Protein AF-A0A8T7BQ58-F1 (afdb_monomer)

Secondary structure (DSSP, 8-state):
--HHHHHHHHHHHHHHHHTTSS-HHHHHHHHHHHHHHHHHHHH---GGG--S---SSSHHHHHHHHHHTTSS---

Solvent-accessible surface area (backbone atoms only — not comparable to full-atom values): 4812 Å² total; per-residue (Å²): 132,63,73,76,55,54,58,51,50,53,50,50,52,51,50,37,40,78,70,65,73,43,54,72,68,55,46,50,54,55,52,47,57,54,49,55,50,49,41,32,74,77,68,68,46,69,82,87,76,61,95,69,88,83,85,80,66,66,64,67,57,56,57,60,59,58,66,69,69,71,78,74,87,85,133

Sequence (75 aa):
MSEASYSLMLRNLSNDFYHNHIDFDEYRAQRKIILDKIDKELNGRDAAESEGEDELSSSAFMQTVSFYNSTEIDQ

Nearest PDB structures (foldseek):
  7oqy-assembly1_Q  TM=9.814E-01  e=2.450E+00  Sulfolobus acidocaldarius DSM 639
  3d36-assembly1_A  TM=5.439E-01  e=5.843E+00  Geobacillus stearothermophilus 10
  8qx8-assembly1_A  TM=3.677E-01  e=9.332E+00  Saccharomyces cerevisiae

Foldseek 3Di:
DDP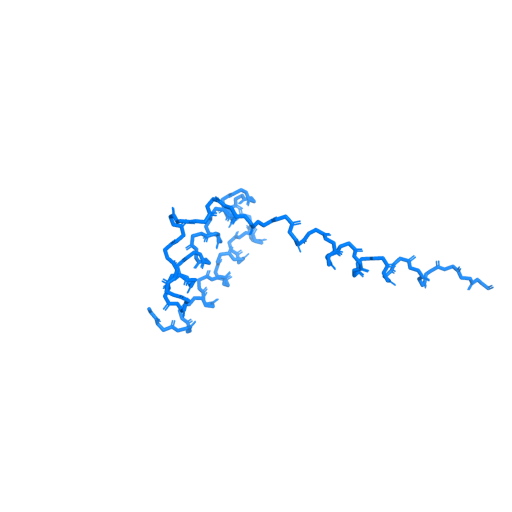VVLVVQLVVLVVCVVVVVDDPVVSVVSNVVSVCVVCCVPVVDNPPPPPDDDPPPPVVVVVVVVVVVPPPDDD

Radius of gyration: 17.56 Å; Cα contacts (8 Å, |Δi|>4): 23; chains: 1; bounding box: 36×48×36 Å

pLDDT: mean 74.8, std 20.07, range [42.91, 97.5]

Mean predicted aligned error: 14.68 Å

Structure (mmCIF, N/CA/C/O backbone):
data_AF-A0A8T7BQ58-F1
#
_entry.id   AF-A0A8T7BQ58-F1
#
loop_
_atom_site.group_PDB
_atom_site.id
_atom_site.type_symbol
_atom_site.label_atom_id
_atom_site.label_alt_id
_atom_site.label_comp_id
_atom_site.label_asym_id
_atom_site.label_entity_id
_atom_site.label_seq_id
_atom_site.pdbx_PDB_ins_code
_atom_site.Cartn_x
_atom_site.Cartn_y
_atom_site.Cartn_z
_atom_site.occupancy
_atom_site.B_iso_or_equiv
_atom_site.auth_seq_id
_atom_site.auth_comp_id
_atom_site.auth_asym_id
_atom_site.auth_atom_id
_atom_site.pdbx_PDB_model_num
ATOM 1 N N . MET A 1 1 ? -3.460 -5.969 14.147 1.00 54.41 1 MET A N 1
ATOM 2 C CA . MET A 1 1 ? -2.019 -5.716 14.428 1.00 54.41 1 MET A CA 1
ATOM 3 C C . MET A 1 1 ? -1.852 -4.263 14.888 1.00 54.41 1 MET A C 1
ATOM 5 O O . MET A 1 1 ? -2.828 -3.535 14.799 1.00 54.41 1 MET A O 1
ATOM 9 N N . SER A 1 2 ? -0.713 -3.811 15.443 1.00 61.44 2 SER A N 1
ATOM 10 C CA . SER A 1 2 ? -0.601 -2.385 15.828 1.00 61.44 2 SER A CA 1
ATOM 11 C C . SER A 1 2 ? -0.419 -1.500 14.589 1.00 61.44 2 SER A C 1
ATOM 13 O O . SER A 1 2 ? 0.228 -1.903 13.625 1.00 61.44 2 SER A O 1
ATOM 15 N N . GLU A 1 3 ? -0.981 -0.294 14.612 1.00 61.09 3 GLU A N 1
ATOM 16 C CA . GLU A 1 3 ? -0.953 0.702 13.527 1.00 61.09 3 GLU A CA 1
ATOM 17 C C . GLU A 1 3 ? 0.471 1.008 13.013 1.00 61.09 3 GLU A C 1
ATOM 19 O O . GLU A 1 3 ? 0.699 1.191 11.815 1.00 61.09 3 GLU A O 1
ATOM 24 N N . ALA A 1 4 ? 1.467 0.938 13.903 1.00 70.50 4 ALA A N 1
ATOM 25 C CA . ALA A 1 4 ? 2.885 1.072 13.569 1.00 70.50 4 ALA A CA 1
ATOM 26 C C . ALA A 1 4 ? 3.405 -0.024 12.613 1.00 70.50 4 ALA A C 1
ATOM 28 O O . ALA A 1 4 ? 4.412 0.169 11.935 1.00 70.50 4 ALA A O 1
ATOM 29 N N . SER A 1 5 ? 2.725 -1.170 12.534 1.00 86.44 5 SER A N 1
ATOM 30 C CA . SER A 1 5 ? 3.093 -2.271 11.643 1.00 86.44 5 SER A CA 1
ATOM 31 C C . SER A 1 5 ? 2.727 -1.988 10.186 1.00 86.44 5 SER A C 1
ATOM 33 O O . SER A 1 5 ? 3.480 -2.360 9.287 1.00 86.44 5 SER A O 1
ATOM 35 N N . TYR A 1 6 ? 1.593 -1.332 9.927 1.00 90.94 6 TYR A N 1
ATOM 36 C CA . TYR A 1 6 ? 1.113 -1.113 8.559 1.00 90.94 6 TYR A CA 1
ATOM 37 C C . TYR A 1 6 ? 1.885 -0.020 7.833 1.00 90.94 6 TYR A C 1
ATOM 39 O O . TYR A 1 6 ? 2.221 -0.169 6.657 1.00 90.94 6 TYR A O 1
ATOM 47 N N . SER A 1 7 ? 2.232 1.050 8.547 1.00 90.94 7 SER A N 1
ATOM 48 C CA . SER A 1 7 ? 3.080 2.111 8.006 1.00 90.94 7 SER A CA 1
ATOM 49 C C . SER A 1 7 ? 4.458 1.577 7.597 1.00 90.94 7 SER A C 1
ATOM 51 O O . SER A 1 7 ? 4.963 1.938 6.533 1.00 90.94 7 SER A O 1
ATOM 53 N N . LEU A 1 8 ? 5.034 0.653 8.375 1.00 94.31 8 LEU A N 1
ATOM 54 C CA . LEU A 1 8 ? 6.295 -0.009 8.038 1.00 94.31 8 LEU A CA 1
ATOM 55 C C . LEU A 1 8 ? 6.168 -0.915 6.803 1.00 94.31 8 LEU A C 1
ATOM 57 O O . LEU A 1 8 ? 7.035 -0.871 5.932 1.00 94.31 8 LEU A O 1
ATOM 61 N N . MET A 1 9 ? 5.078 -1.682 6.689 1.00 93.88 9 MET A N 1
ATOM 62 C CA . MET A 1 9 ? 4.811 -2.514 5.508 1.00 93.88 9 MET A CA 1
ATOM 63 C C . MET A 1 9 ? 4.692 -1.672 4.232 1.00 93.88 9 MET A C 1
ATOM 65 O O . MET A 1 9 ? 5.349 -1.976 3.240 1.00 93.88 9 MET A O 1
ATOM 69 N N . LEU A 1 10 ? 3.915 -0.583 4.262 1.00 95.06 10 LEU A N 1
ATOM 70 C CA . LEU A 1 10 ? 3.768 0.323 3.115 1.00 95.06 10 LEU A CA 1
ATOM 71 C C . LEU A 1 10 ? 5.087 1.007 2.747 1.00 95.06 10 LEU A C 1
ATOM 73 O O . LEU A 1 10 ? 5.380 1.190 1.562 1.00 95.06 10 LEU A O 1
ATOM 77 N N . ARG A 1 11 ? 5.897 1.371 3.747 1.00 95.81 11 ARG A N 1
ATOM 78 C CA . ARG A 1 11 ? 7.207 1.980 3.509 1.00 95.81 11 ARG A CA 1
ATOM 79 C C . ARG A 1 11 ? 8.168 1.005 2.838 1.00 95.81 11 ARG A C 1
ATOM 81 O O . ARG A 1 11 ? 8.827 1.396 1.881 1.00 95.81 11 ARG A O 1
ATOM 88 N N . ASN A 1 12 ? 8.225 -0.241 3.304 1.00 96.19 12 ASN A N 1
ATOM 89 C CA . ASN A 1 12 ? 9.071 -1.271 2.698 1.00 96.19 12 ASN A CA 1
ATOM 90 C C . ASN A 1 12 ? 8.615 -1.590 1.273 1.00 96.19 12 ASN A C 1
ATOM 92 O O . ASN A 1 12 ? 9.430 -1.562 0.363 1.00 96.19 12 ASN A O 1
ATOM 96 N N . LEU A 1 13 ? 7.308 -1.749 1.062 1.00 96.38 13 LEU A N 1
ATOM 97 C CA . LEU A 1 13 ? 6.748 -1.981 -0.266 1.00 96.38 13 LEU A CA 1
ATOM 98 C C . LEU A 1 13 ? 7.096 -0.851 -1.252 1.00 96.38 13 LEU A C 1
ATOM 100 O O . LEU A 1 13 ? 7.450 -1.095 -2.402 1.00 96.38 13 LEU A O 1
ATOM 104 N N . SER A 1 14 ? 7.014 0.401 -0.791 1.00 95.94 14 SER A N 1
ATOM 105 C CA . SER A 1 14 ? 7.412 1.558 -1.602 1.00 95.94 14 SER A CA 1
ATOM 106 C C . SER A 1 14 ? 8.909 1.528 -1.904 1.00 95.94 14 SER A C 1
ATOM 108 O O . SER A 1 14 ? 9.316 1.815 -3.025 1.00 95.94 14 SER A O 1
ATOM 110 N N . ASN A 1 15 ? 9.727 1.164 -0.915 1.00 97.50 15 ASN A N 1
ATOM 111 C CA . ASN A 1 15 ? 11.169 1.030 -1.076 1.00 97.50 15 ASN A CA 1
ATOM 112 C C . ASN A 1 15 ? 11.519 -0.011 -2.146 1.00 97.50 15 ASN A C 1
ATOM 114 O O . ASN A 1 15 ? 12.334 0.275 -3.020 1.00 97.50 15 ASN A O 1
ATOM 118 N N . ASP A 1 16 ? 10.864 -1.169 -2.109 1.00 96.56 16 ASP A N 1
ATOM 119 C CA . ASP A 1 16 ? 11.079 -2.257 -3.062 1.00 96.56 16 ASP A CA 1
ATOM 120 C C . ASP A 1 16 ? 10.722 -1.828 -4.489 1.00 96.56 16 ASP A C 1
ATOM 122 O O . ASP A 1 16 ? 11.482 -2.084 -5.423 1.00 96.56 16 ASP A O 1
ATOM 126 N N . PHE A 1 17 ? 9.624 -1.087 -4.659 1.00 96.81 17 PHE A N 1
ATOM 127 C CA . PHE A 1 17 ? 9.242 -0.536 -5.959 1.00 96.81 17 PHE A CA 1
ATOM 128 C C . PHE A 1 17 ? 10.247 0.506 -6.477 1.00 96.81 17 PHE A C 1
ATOM 130 O O . PHE A 1 17 ? 10.713 0.401 -7.609 1.00 96.81 17 PHE A O 1
ATOM 137 N N . TYR A 1 18 ? 10.647 1.485 -5.657 1.00 97.12 18 TYR A N 1
ATOM 138 C CA . TYR A 1 18 ? 11.592 2.527 -6.091 1.00 97.12 18 TYR A CA 1
ATOM 139 C C . TYR A 1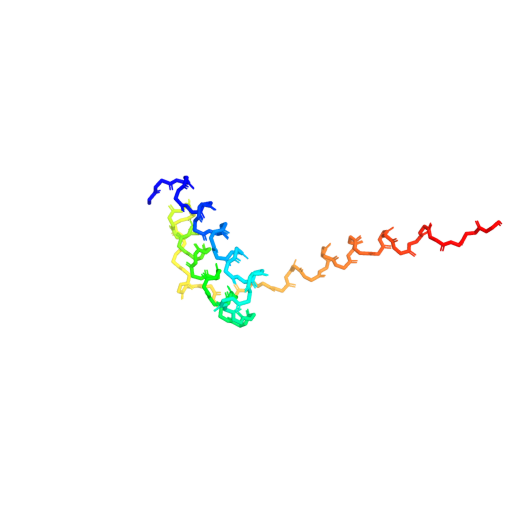 18 ? 13.006 2.000 -6.374 1.00 97.12 18 TYR A C 1
ATOM 141 O O . TYR A 1 18 ? 13.739 2.614 -7.149 1.00 97.12 18 TYR A O 1
ATOM 149 N N . HIS A 1 19 ? 13.383 0.866 -5.781 1.00 97.44 19 HIS A N 1
ATOM 150 C CA . HIS A 1 19 ? 14.644 0.179 -6.069 1.00 97.44 19 HIS A CA 1
ATOM 151 C C . HIS A 1 19 ? 14.522 -0.869 -7.190 1.00 97.44 19 HIS A C 1
ATOM 153 O O . HIS A 1 19 ? 15.488 -1.584 -7.453 1.00 97.44 19 HIS A O 1
ATOM 159 N N . ASN A 1 20 ? 13.378 -0.931 -7.888 1.00 94.19 20 ASN A N 1
ATOM 160 C CA . ASN A 1 20 ? 13.081 -1.883 -8.965 1.00 94.19 20 ASN A CA 1
ATOM 161 C C . ASN A 1 20 ? 13.229 -3.359 -8.540 1.00 94.19 20 ASN A C 1
ATOM 163 O O . ASN A 1 20 ? 13.623 -4.204 -9.342 1.00 94.19 20 ASN A O 1
ATOM 167 N N . HIS A 1 21 ? 12.949 -3.678 -7.272 1.00 96.62 21 HIS A N 1
ATOM 168 C CA . HIS A 1 21 ? 12.884 -5.064 -6.798 1.00 96.62 21 HIS A CA 1
ATOM 169 C C . HIS A 1 21 ? 11.584 -5.757 -7.208 1.00 96.62 21 HIS A C 1
ATOM 171 O O . HIS A 1 21 ? 11.561 -6.980 -7.314 1.00 96.62 21 HIS A O 1
ATO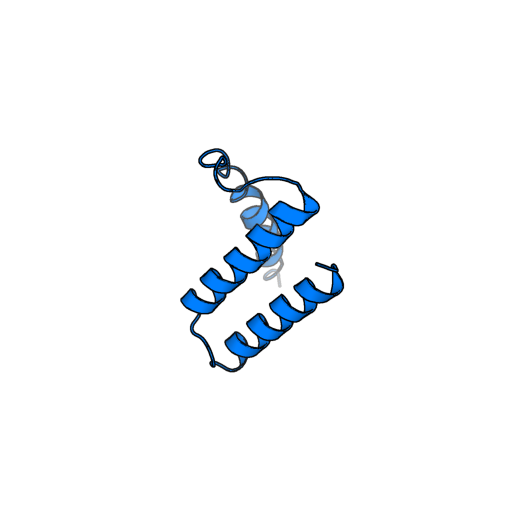M 177 N N . ILE A 1 22 ? 10.527 -4.974 -7.431 1.00 96.69 22 ILE A N 1
ATOM 178 C CA . ILE A 1 22 ? 9.209 -5.434 -7.862 1.00 96.69 22 ILE A CA 1
ATOM 179 C C . ILE A 1 22 ? 8.683 -4.535 -8.977 1.00 96.69 22 ILE A C 1
ATOM 181 O O . ILE A 1 22 ? 8.984 -3.338 -9.022 1.00 96.69 22 ILE A O 1
ATOM 185 N N . ASP A 1 23 ? 7.850 -5.106 -9.840 1.00 96.62 23 ASP A N 1
ATOM 186 C CA . ASP A 1 23 ? 7.192 -4.368 -10.912 1.00 96.62 23 ASP A CA 1
ATOM 187 C C . ASP A 1 23 ? 5.970 -3.591 -10.402 1.00 96.62 23 ASP A C 1
ATOM 189 O O . ASP A 1 23 ? 5.442 -3.822 -9.310 1.00 96.62 23 ASP A O 1
ATOM 193 N N . PHE A 1 24 ? 5.482 -2.656 -11.218 1.00 95.50 24 PHE A N 1
ATOM 194 C CA . PHE A 1 24 ? 4.359 -1.791 -10.849 1.00 95.50 24 PHE A CA 1
ATOM 195 C C . PHE A 1 24 ? 3.070 -2.564 -10.533 1.00 95.50 24 PHE A C 1
ATOM 197 O O . PHE A 1 24 ? 2.355 -2.216 -9.589 1.00 95.50 24 PHE A O 1
ATOM 204 N N . ASP A 1 25 ? 2.780 -3.623 -11.289 1.00 97.25 25 ASP A N 1
ATOM 205 C CA . ASP A 1 25 ? 1.587 -4.445 -11.072 1.00 97.25 25 ASP A CA 1
ATOM 206 C C . ASP A 1 25 ? 1.666 -5.204 -9.744 1.00 97.25 25 ASP A C 1
ATOM 208 O O . ASP A 1 25 ? 0.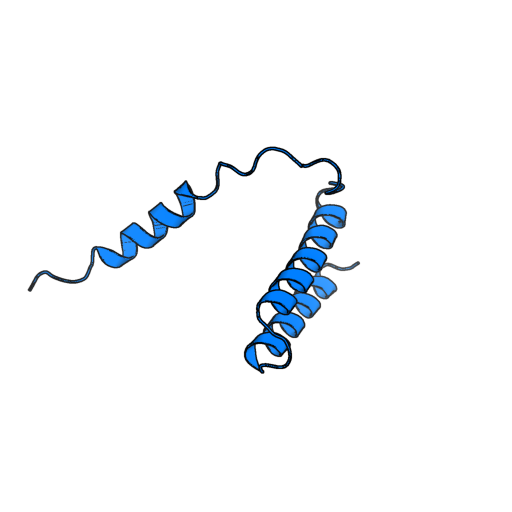693 -5.257 -8.986 1.00 97.25 25 ASP A O 1
ATOM 212 N N . GLU A 1 26 ? 2.852 -5.716 -9.412 1.00 95.25 26 GLU A N 1
ATOM 213 C CA . GLU A 1 26 ? 3.111 -6.386 -8.142 1.00 95.25 26 GLU A CA 1
ATOM 214 C C . GLU A 1 26 ? 3.016 -5.407 -6.968 1.00 95.25 26 GLU A C 1
ATOM 216 O O . GLU A 1 26 ? 2.323 -5.681 -5.981 1.00 95.25 26 GLU A O 1
ATOM 221 N N . TYR A 1 27 ? 3.606 -4.219 -7.110 1.00 96.94 27 TYR A N 1
ATOM 222 C CA . TYR A 1 27 ? 3.464 -3.133 -6.145 1.00 96.94 27 TYR A CA 1
ATOM 223 C C . TYR A 1 27 ? 1.987 -2.807 -5.876 1.00 96.94 27 TYR A C 1
ATOM 225 O O . TYR A 1 27 ? 1.569 -2.706 -4.717 1.00 96.94 27 TYR A O 1
ATOM 233 N N . ARG A 1 28 ? 1.159 -2.692 -6.923 1.00 96.88 28 ARG A N 1
ATOM 234 C CA . ARG A 1 28 ? -0.277 -2.414 -6.763 1.00 96.88 28 ARG A CA 1
ATOM 235 C C . ARG A 1 28 ? -1.032 -3.548 -6.087 1.00 96.88 28 ARG A C 1
ATOM 237 O O . ARG A 1 28 ? -1.842 -3.267 -5.199 1.00 96.88 28 ARG A O 1
ATOM 244 N N . ALA A 1 29 ? -0.766 -4.794 -6.467 1.00 96.19 29 ALA A N 1
ATOM 245 C CA . ALA A 1 29 ? -1.408 -5.958 -5.867 1.00 96.19 29 ALA A CA 1
ATOM 246 C C . ALA A 1 29 ? -1.097 -6.053 -4.365 1.00 96.19 29 ALA A C 1
ATOM 248 O O . ALA A 1 29 ? -2.009 -6.167 -3.542 1.00 96.19 29 ALA A O 1
ATOM 249 N N . GLN A 1 30 ? 0.176 -5.920 -3.989 1.00 95.44 30 GLN A N 1
ATOM 250 C CA . GLN A 1 30 ? 0.596 -5.973 -2.590 1.00 95.44 30 GLN A CA 1
ATOM 251 C C . GLN A 1 30 ? 0.056 -4.781 -1.786 1.00 95.44 30 GLN A C 1
ATOM 253 O O . GLN A 1 30 ? -0.427 -4.959 -0.663 1.00 95.44 30 GLN A O 1
ATOM 258 N N . ARG A 1 31 ? 0.049 -3.573 -2.368 1.00 96.00 31 ARG A N 1
ATOM 259 C CA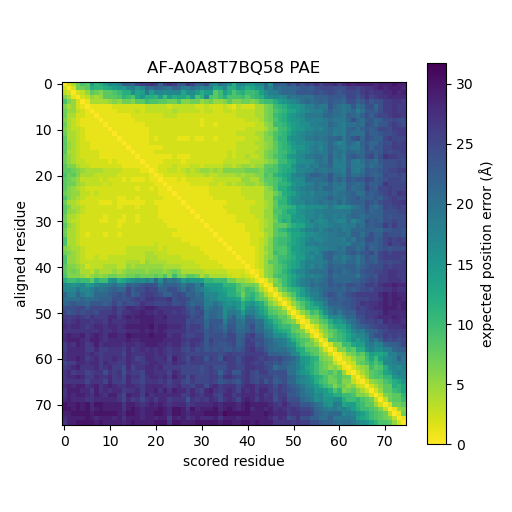 . ARG A 1 31 ? -0.507 -2.378 -1.717 1.00 96.00 31 ARG A CA 1
ATOM 260 C C . ARG A 1 31 ? -1.998 -2.535 -1.437 1.00 96.00 31 ARG A C 1
ATOM 262 O O . ARG A 1 31 ? -2.438 -2.160 -0.353 1.00 96.00 31 ARG A O 1
ATOM 269 N N . LYS A 1 32 ? -2.759 -3.104 -2.377 1.00 94.56 32 LYS A N 1
ATOM 270 C CA . LYS A 1 32 ? -4.187 -3.388 -2.191 1.00 94.56 32 LYS A CA 1
ATOM 271 C C . LYS A 1 32 ? -4.412 -4.327 -1.005 1.00 94.56 32 LYS A C 1
ATOM 273 O O . LYS A 1 32 ? -5.168 -3.984 -0.111 1.00 94.56 32 LYS A O 1
ATOM 278 N N . ILE A 1 33 ? -3.679 -5.440 -0.932 1.00 93.88 33 ILE A N 1
ATOM 279 C CA . ILE A 1 33 ? -3.805 -6.410 0.171 1.00 93.88 33 ILE A CA 1
ATOM 280 C C . ILE A 1 33 ? -3.551 -5.757 1.537 1.00 93.88 33 ILE A C 1
ATOM 282 O O . ILE A 1 33 ? -4.217 -6.091 2.517 1.00 93.88 33 ILE A O 1
ATOM 286 N N . ILE A 1 34 ? -2.566 -4.859 1.630 1.00 92.75 34 ILE A N 1
ATOM 287 C CA . ILE A 1 34 ? -2.274 -4.146 2.879 1.00 92.75 34 ILE A CA 1
ATOM 288 C C . ILE A 1 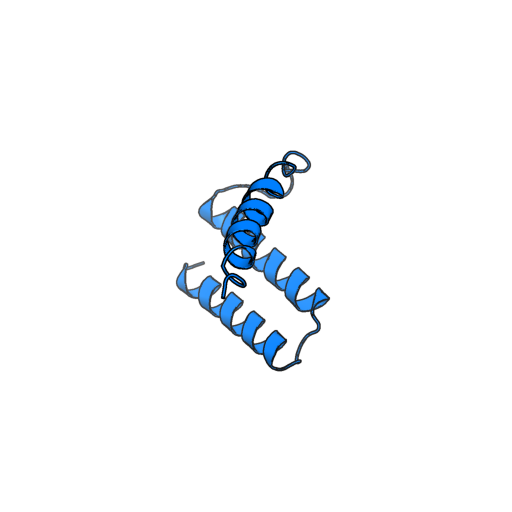34 ? -3.441 -3.228 3.257 1.00 92.75 34 ILE A C 1
ATOM 290 O O . ILE A 1 34 ? -3.858 -3.237 4.412 1.00 92.75 34 ILE A O 1
ATOM 294 N N . LEU A 1 35 ? -3.982 -2.472 2.300 1.00 91.56 35 LEU A N 1
ATOM 295 C CA . LEU A 1 35 ? -5.109 -1.569 2.542 1.00 91.56 35 LEU A CA 1
ATOM 296 C C . LEU A 1 35 ? -6.392 -2.326 2.897 1.00 91.56 35 LEU A C 1
ATOM 298 O O . LEU A 1 35 ? -7.016 -1.985 3.893 1.00 91.56 35 LEU A O 1
ATOM 302 N N . ASP A 1 36 ? -6.707 -3.413 2.192 1.00 90.19 36 ASP A N 1
ATOM 303 C CA . ASP A 1 36 ? -7.876 -4.254 2.483 1.00 90.19 36 ASP A CA 1
ATOM 304 C C . ASP A 1 36 ? -7.824 -4.803 3.922 1.00 90.19 36 ASP A C 1
ATOM 306 O O . ASP A 1 36 ? -8.839 -4.897 4.613 1.00 90.19 36 ASP A O 1
ATOM 310 N N . LYS A 1 37 ? -6.624 -5.145 4.416 1.00 89.44 37 LYS A N 1
ATOM 311 C CA . LYS A 1 37 ? -6.427 -5.570 5.811 1.00 89.44 37 LYS A CA 1
ATOM 312 C C . LYS A 1 37 ? -6.643 -4.431 6.802 1.00 89.44 37 LYS A C 1
ATOM 314 O O . LYS A 1 37 ? -7.254 -4.664 7.842 1.00 89.44 37 LYS A O 1
ATOM 319 N N . ILE A 1 38 ? -6.150 -3.231 6.495 1.00 89.38 38 ILE A N 1
ATOM 320 C CA . ILE A 1 38 ? -6.361 -2.040 7.329 1.00 89.38 38 ILE A CA 1
ATOM 321 C C . ILE A 1 38 ? -7.854 -1.730 7.411 1.00 89.38 38 ILE A C 1
ATOM 323 O O . ILE A 1 38 ? -8.374 -1.556 8.510 1.00 89.38 38 ILE A O 1
ATOM 327 N N . ASP A 1 39 ? -8.548 -1.725 6.274 1.00 86.38 39 ASP A N 1
ATOM 328 C CA . ASP A 1 39 ? -9.986 -1.475 6.219 1.00 86.38 39 ASP A CA 1
ATOM 329 C C . ASP A 1 39 ? -10.770 -2.529 6.999 1.00 86.38 39 ASP A C 1
ATOM 331 O O . ASP A 1 39 ? -11.661 -2.189 7.779 1.00 86.38 39 ASP A O 1
ATOM 335 N N . LYS A 1 40 ? -10.397 -3.805 6.886 1.00 86.19 40 LYS A N 1
ATOM 336 C CA . LYS A 1 40 ? -11.023 -4.863 7.681 1.00 86.19 40 LYS A CA 1
ATOM 337 C C . LYS A 1 40 ? -10.789 -4.687 9.183 1.00 86.19 40 LYS A C 1
ATOM 339 O O . LYS A 1 40 ? -11.721 -4.859 9.965 1.00 86.19 40 LYS A O 1
ATOM 344 N N . GLU A 1 41 ? -9.565 -4.368 9.604 1.00 86.62 41 GLU A N 1
ATOM 345 C CA . GLU A 1 41 ? -9.229 -4.248 11.029 1.00 86.62 41 GLU A CA 1
ATOM 346 C C . GLU A 1 41 ? -9.779 -2.969 11.678 1.00 86.62 41 GLU A C 1
ATOM 348 O O . GLU A 1 41 ? -10.185 -3.018 12.838 1.00 86.62 41 GLU A O 1
ATOM 353 N N . LEU A 1 42 ? -9.790 -1.840 10.963 1.00 84.50 42 LEU A N 1
ATOM 354 C CA . LEU A 1 42 ? -10.185 -0.540 11.518 1.00 84.50 42 LEU A CA 1
ATOM 355 C C . LEU A 1 42 ? -11.648 -0.188 11.248 1.00 84.50 42 LEU A C 1
ATOM 357 O O . LEU A 1 42 ? -12.305 0.379 12.118 1.00 84.50 42 LEU A O 1
ATOM 361 N N . ASN A 1 43 ? -12.164 -0.539 10.069 1.00 83.88 43 ASN A N 1
ATOM 362 C CA . ASN A 1 43 ? -13.525 -0.195 9.657 1.00 83.88 43 ASN A CA 1
ATOM 363 C C . ASN A 1 43 ? -14.500 -1.377 9.802 1.00 83.88 43 ASN A C 1
ATOM 365 O O . ASN A 1 43 ? -15.700 -1.198 9.607 1.00 83.88 43 ASN A O 1
ATOM 369 N N . GLY A 1 44 ? -14.015 -2.581 10.141 1.00 70.12 44 GLY A N 1
ATOM 370 C CA . GLY A 1 44 ? -14.852 -3.772 10.335 1.00 70.12 44 GLY A CA 1
ATOM 371 C C . GLY A 1 44 ? -15.569 -4.243 9.065 1.00 70.12 44 GLY A C 1
ATOM 372 O O . GLY A 1 44 ? -16.537 -4.995 9.155 1.00 70.12 44 GLY A O 1
ATOM 373 N N . ARG A 1 45 ? -15.129 -3.783 7.886 1.00 62.00 45 ARG A N 1
ATOM 374 C CA . ARG A 1 45 ? -15.757 -4.083 6.597 1.00 62.00 45 ARG A CA 1
ATOM 375 C C . ARG A 1 45 ? -15.067 -5.296 5.977 1.00 62.00 45 ARG A C 1
ATOM 377 O O . ARG A 1 45 ? -13.888 -5.238 5.632 1.00 62.00 45 ARG A O 1
ATOM 384 N N . ASP A 1 46 ? -15.792 -6.400 5.828 1.00 58.94 46 ASP A N 1
ATOM 385 C CA . ASP A 1 46 ? -15.349 -7.491 4.967 1.00 58.94 46 ASP A CA 1
ATOM 386 C C . ASP A 1 46 ? -15.520 -7.032 3.513 1.00 58.94 46 ASP A C 1
ATOM 388 O O . ASP A 1 46 ? -16.635 -6.891 3.017 1.00 58.94 46 ASP A O 1
ATOM 392 N N . ALA A 1 47 ? -14.408 -6.798 2.811 1.00 57.44 47 ALA A N 1
ATOM 393 C CA . ALA A 1 47 ? -14.385 -6.377 1.404 1.00 57.44 47 ALA A CA 1
ATOM 394 C C . ALA A 1 47 ? -15.063 -7.372 0.427 1.00 57.44 47 ALA A C 1
ATOM 396 O O . ALA A 1 47 ? -15.073 -7.145 -0.778 1.00 57.44 47 ALA A O 1
ATOM 397 N N . ALA A 1 48 ? -15.638 -8.468 0.933 1.00 55.69 48 ALA A N 1
ATOM 398 C CA . ALA A 1 48 ? -16.420 -9.432 0.171 1.00 55.69 48 ALA A CA 1
ATOM 399 C C . ALA A 1 48 ? -17.825 -8.924 -0.221 1.00 55.69 48 ALA A C 1
ATOM 401 O O . ALA A 1 48 ? -18.447 -9.540 -1.079 1.00 55.69 48 ALA A O 1
ATOM 402 N N . GLU A 1 49 ? -18.321 -7.820 0.354 1.00 51.56 49 GLU A N 1
ATOM 403 C CA . GLU A 1 49 ? -19.685 -7.315 0.089 1.00 51.56 49 GLU A CA 1
ATOM 404 C C . GLU A 1 49 ? -19.753 -5.938 -0.599 1.00 51.56 49 GLU A C 1
ATOM 406 O O . GLU A 1 49 ? -20.802 -5.301 -0.593 1.00 51.56 49 GLU A O 1
ATOM 411 N N . SER A 1 50 ? -18.671 -5.454 -1.216 1.00 48.31 50 SER A N 1
ATOM 412 C CA . SER A 1 50 ? -18.672 -4.136 -1.880 1.00 48.31 50 SER A CA 1
ATOM 413 C C . SER A 1 50 ? -18.390 -4.217 -3.381 1.00 48.31 50 SER A C 1
ATOM 415 O O . SER A 1 50 ? -17.582 -3.460 -3.912 1.00 48.31 50 SER A O 1
ATOM 417 N N . GLU A 1 51 ? -19.071 -5.118 -4.092 1.00 50.66 51 GLU A N 1
ATOM 418 C CA . GLU A 1 51 ? -19.337 -4.910 -5.521 1.00 50.66 51 GLU A CA 1
ATOM 419 C C . GLU A 1 51 ? -20.508 -3.929 -5.659 1.00 50.66 51 GLU A C 1
ATOM 421 O O . GLU A 1 51 ? -21.663 -4.313 -5.828 1.00 50.66 51 GLU A O 1
ATOM 426 N N . GLY A 1 52 ? -20.216 -2.640 -5.525 1.00 47.84 52 GLY A N 1
ATOM 427 C CA . GLY A 1 52 ? -21.202 -1.583 -5.692 1.00 47.84 52 GLY A CA 1
ATOM 428 C C . GLY A 1 52 ? -20.739 -0.307 -5.015 1.00 47.84 52 GLY A C 1
ATOM 429 O O . GLY A 1 52 ? -20.478 -0.314 -3.822 1.00 47.84 52 GLY A O 1
ATOM 430 N N . GLU A 1 53 ? -20.687 0.774 -5.790 1.00 48.53 53 GLU A N 1
ATOM 431 C CA . GLU A 1 53 ? -20.425 2.152 -5.352 1.00 48.53 53 GLU A CA 1
ATOM 432 C C . GLU A 1 53 ? -18.947 2.544 -5.205 1.00 48.53 53 GLU A C 1
ATOM 434 O O . GLU A 1 53 ? -18.449 2.783 -4.115 1.00 48.53 53 GLU A O 1
ATOM 439 N N . ASP A 1 54 ? -18.268 2.729 -6.340 1.00 45.44 54 ASP A N 1
ATOM 440 C CA . ASP A 1 54 ? -17.148 3.679 -6.428 1.00 45.44 54 ASP A CA 1
ATOM 441 C C . ASP A 1 54 ? -17.146 4.395 -7.796 1.00 45.44 54 ASP A C 1
ATOM 443 O O . ASP A 1 54 ? -16.156 4.458 -8.520 1.00 45.44 54 ASP A O 1
ATOM 447 N N . GLU A 1 55 ? -18.299 4.959 -8.176 1.00 47.22 55 GLU A N 1
ATOM 448 C CA . GLU A 1 55 ? -18.409 5.895 -9.312 1.00 47.22 55 GLU A CA 1
ATOM 449 C C . GLU A 1 55 ? -18.166 7.368 -8.917 1.00 47.22 55 GLU A C 1
ATOM 451 O O . GLU A 1 55 ? -18.226 8.257 -9.764 1.00 47.22 55 GLU A O 1
ATOM 456 N N . LEU A 1 56 ? -17.840 7.678 -7.655 1.00 48.88 56 LEU A N 1
ATOM 457 C CA . LEU A 1 56 ? -17.827 9.067 -7.161 1.00 48.88 56 LEU A CA 1
ATOM 458 C C . LEU A 1 56 ? -16.446 9.644 -6.809 1.00 48.88 56 LEU A C 1
ATOM 460 O O . LEU A 1 56 ? -16.371 10.641 -6.096 1.00 48.88 56 LEU A O 1
ATOM 464 N N . SER A 1 57 ? -15.348 9.101 -7.346 1.00 48.53 57 SER A N 1
ATOM 465 C CA . SER A 1 57 ? -13.998 9.631 -7.052 1.00 48.53 57 SER A CA 1
ATOM 466 C C . SER A 1 57 ? -13.138 9.972 -8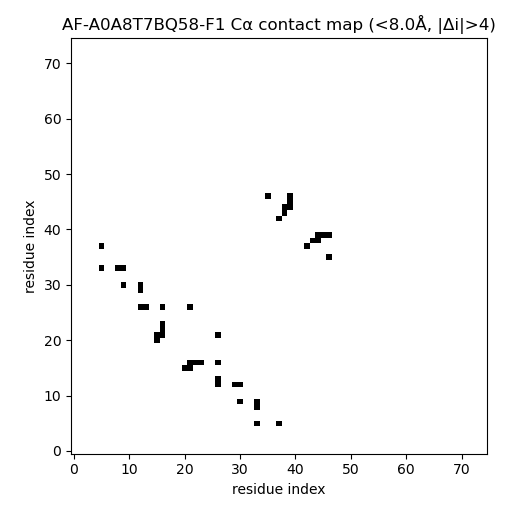.277 1.00 48.53 57 SER A C 1
ATOM 468 O O . SER A 1 57 ? -11.941 10.208 -8.159 1.00 48.53 57 SER A O 1
ATOM 470 N N . SER A 1 58 ? -13.723 10.077 -9.476 1.00 51.66 58 SER A N 1
ATOM 471 C CA . SER A 1 58 ? -12.994 10.651 -10.626 1.00 51.66 58 SER A CA 1
ATOM 472 C C . SER A 1 58 ? -13.120 12.182 -10.705 1.00 51.66 58 SER A C 1
ATOM 474 O O . SER A 1 58 ? -12.241 12.848 -11.251 1.00 51.66 58 SER A O 1
ATOM 476 N N . SER A 1 59 ? -14.185 12.758 -10.131 1.00 51.72 59 SER A N 1
ATOM 477 C CA . SER A 1 59 ? -14.475 14.201 -10.198 1.00 51.72 59 SER A CA 1
ATOM 478 C C . SER A 1 59 ? -13.562 15.035 -9.294 1.00 51.72 59 SER A C 1
ATOM 480 O O . SER A 1 59 ? -13.071 16.082 -9.710 1.00 51.72 59 SER A O 1
ATOM 482 N N . ALA A 1 60 ? -13.300 14.576 -8.065 1.00 53.38 60 ALA A N 1
ATOM 483 C CA . ALA A 1 60 ? -12.503 15.333 -7.097 1.00 53.38 60 ALA A CA 1
ATOM 484 C C . ALA A 1 60 ? -11.014 15.400 -7.486 1.00 53.38 60 ALA A C 1
ATOM 486 O O . ALA A 1 60 ? -10.356 16.411 -7.257 1.00 53.38 60 ALA A O 1
ATOM 487 N N . PHE A 1 61 ? -10.485 14.353 -8.129 1.00 53.62 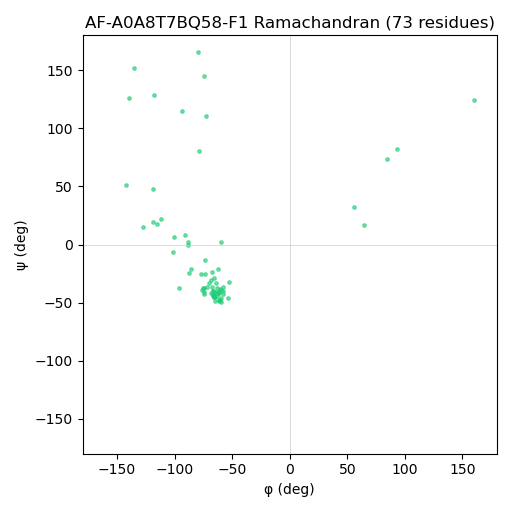61 PHE A N 1
ATOM 488 C CA . PHE A 1 61 ? -9.090 14.323 -8.568 1.00 53.62 61 PHE A CA 1
ATOM 489 C C . PHE A 1 61 ? -8.842 15.205 -9.805 1.00 53.62 61 PHE A C 1
ATOM 491 O O . PHE A 1 61 ? -7.853 15.937 -9.843 1.00 53.62 61 PHE A O 1
ATOM 498 N N . MET A 1 62 ? -9.757 15.215 -10.789 1.00 53.94 62 MET A N 1
ATOM 499 C CA . MET A 1 62 ? -9.644 16.100 -11.963 1.00 53.94 62 MET A CA 1
ATOM 500 C C . MET A 1 62 ? -9.731 17.588 -11.593 1.00 53.94 62 MET A C 1
ATOM 502 O O . MET A 1 62 ? -9.062 18.423 -12.210 1.00 53.94 62 MET A O 1
ATOM 506 N N . GLN A 1 63 ? -10.507 17.934 -10.562 1.0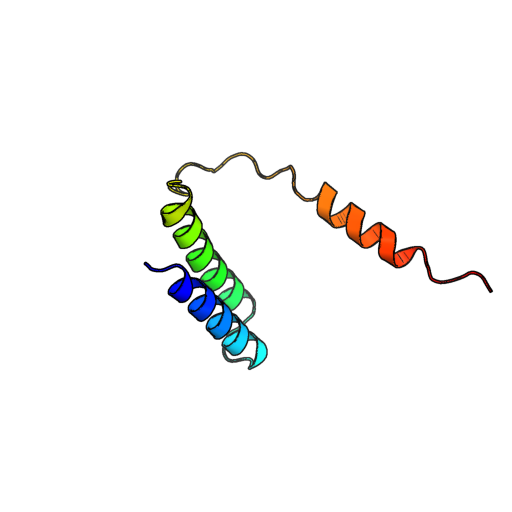0 54.38 63 GLN A N 1
ATOM 507 C CA . GLN A 1 63 ? -10.667 19.324 -10.139 1.00 54.38 63 GLN A CA 1
ATOM 508 C C . GLN A 1 63 ? -9.364 19.901 -9.561 1.00 54.38 63 GLN A C 1
ATOM 510 O O . GLN A 1 63 ? -9.023 21.043 -9.857 1.00 54.38 63 GLN A O 1
ATOM 515 N N . THR A 1 64 ? -8.575 19.104 -8.834 1.00 57.38 64 THR A N 1
ATOM 516 C CA . THR A 1 64 ? -7.302 19.551 -8.238 1.00 57.38 64 THR A CA 1
ATOM 517 C C . THR A 1 64 ? -6.196 19.766 -9.276 1.00 57.38 64 THR A C 1
ATOM 519 O O . THR A 1 64 ? -5.434 20.725 -9.169 1.00 57.38 64 THR A O 1
ATOM 522 N N . VAL A 1 65 ? -6.127 18.933 -10.320 1.00 60.00 65 VAL A N 1
ATOM 523 C CA . VAL A 1 65 ? -5.127 19.088 -11.400 1.00 60.00 65 VAL A CA 1
ATOM 524 C C . VAL A 1 65 ? -5.402 20.343 -12.242 1.00 60.00 65 VAL A C 1
ATOM 526 O O . VAL A 1 65 ? -4.475 20.997 -12.715 1.00 60.00 65 VAL A O 1
ATOM 529 N N . SER A 1 66 ? -6.671 20.736 -12.363 1.00 58.34 66 SER A N 1
ATOM 530 C CA . SER A 1 66 ? -7.093 21.914 -13.135 1.00 58.34 66 SER A CA 1
ATOM 531 C C . SER A 1 66 ? -6.583 23.240 -12.549 1.00 58.34 66 SER A C 1
ATOM 533 O O . SER A 1 66 ? -6.334 24.191 -13.291 1.00 58.34 66 SER A O 1
ATOM 535 N N . PHE A 1 67 ? -6.367 23.306 -11.231 1.00 57.91 67 PHE A N 1
ATOM 536 C CA . PHE A 1 67 ? -5.843 24.512 -10.583 1.00 57.91 67 PHE A CA 1
ATOM 537 C C . PHE A 1 67 ? -4.347 24.742 -10.843 1.00 57.91 67 PHE A C 1
ATOM 539 O O . PHE A 1 67 ? -3.915 25.890 -10.835 1.00 57.91 67 PHE A O 1
ATOM 546 N N . TYR A 1 68 ? -3.564 23.694 -11.124 1.00 55.09 68 TYR A N 1
ATOM 547 C CA . TYR A 1 68 ? -2.111 23.819 -11.310 1.00 55.09 68 TYR A CA 1
ATOM 548 C C . TYR A 1 68 ? -1.684 24.197 -12.735 1.00 55.09 68 TYR A C 1
ATOM 550 O O . TYR A 1 68 ? -0.604 24.747 -12.914 1.00 55.09 68 TYR A O 1
ATOM 558 N N . ASN A 1 69 ? -2.530 23.966 -13.742 1.00 54.78 69 ASN A N 1
ATOM 559 C CA . ASN A 1 69 ? -2.231 24.329 -15.136 1.00 54.78 69 ASN A CA 1
ATOM 560 C C . ASN A 1 69 ? -2.656 25.759 -15.515 1.00 54.78 69 ASN A C 1
ATOM 562 O O . ASN A 1 69 ? -2.470 26.159 -16.658 1.00 54.78 69 ASN A O 1
ATOM 566 N N . SER A 1 70 ? -3.240 26.526 -14.588 1.00 52.94 70 SER A N 1
ATOM 567 C CA . SER A 1 70 ? -3.791 27.859 -14.884 1.00 52.94 70 SER A CA 1
ATOM 568 C C . SER A 1 70 ? -2.876 29.022 -14.468 1.00 52.94 70 SER A C 1
ATOM 570 O O . SER A 1 70 ? -3.295 30.172 -14.543 1.00 52.94 70 SER A O 1
ATOM 572 N N . THR A 1 71 ? -1.647 28.755 -14.008 1.00 57.38 71 THR A N 1
ATOM 573 C CA . THR A 1 71 ? -0.709 29.795 -13.529 1.00 57.38 71 THR A CA 1
ATOM 574 C C . THR A 1 71 ? 0.596 29.885 -14.316 1.00 57.38 71 THR A C 1
ATOM 576 O O . THR A 1 71 ? 1.559 30.468 -13.824 1.00 57.38 71 THR A O 1
ATOM 579 N N . GLU A 1 72 ? 0.646 29.365 -15.540 1.00 60.09 72 GLU A N 1
ATOM 580 C CA . GLU A 1 72 ? 1.706 29.728 -16.479 1.00 60.09 72 GLU A CA 1
ATOM 581 C C . GLU A 1 72 ? 1.100 30.396 -17.712 1.00 60.09 72 GLU A C 1
ATOM 583 O O . GLU A 1 72 ? 0.222 29.840 -18.365 1.00 60.09 72 GLU A O 1
ATOM 588 N N . ILE A 1 73 ? 1.659 31.570 -18.024 1.00 55.38 73 ILE A N 1
ATOM 589 C CA . ILE A 1 73 ? 1.391 32.466 -19.156 1.00 55.38 73 ILE A CA 1
ATOM 590 C C . ILE A 1 73 ? 0.351 33.559 -18.856 1.00 55.38 73 ILE A C 1
ATOM 592 O O . ILE A 1 73 ? -0.798 33.491 -19.270 1.00 55.38 73 ILE A O 1
ATOM 596 N N . ASP A 1 74 ? 0.820 34.631 -18.218 1.00 46.19 74 ASP A N 1
ATOM 597 C CA . ASP A 1 74 ? 0.772 35.938 -18.880 1.00 46.19 74 ASP A CA 1
ATOM 598 C C . ASP A 1 74 ? 2.074 36.702 -18.576 1.00 46.19 74 ASP A C 1
ATOM 600 O O . ASP A 1 74 ? 2.511 36.779 -17.424 1.00 46.19 74 ASP A O 1
ATOM 604 N N . GLN A 1 75 ? 2.733 37.152 -19.650 1.00 42.91 75 GLN A N 1
ATOM 605 C CA . GLN A 1 75 ? 3.887 38.063 -19.656 1.00 42.91 75 GLN A CA 1
ATOM 606 C C . GLN A 1 75 ? 3.433 39.507 -19.454 1.00 42.91 75 GLN A C 1
ATOM 608 O O . GLN A 1 75 ? 2.344 39.853 -19.961 1.00 42.91 75 GLN A O 1
#